Protein AF-A0A523ZE83-F1 (afdb_monomer)

Structure (mmCIF, N/CA/C/O backbone):
data_AF-A0A523ZE83-F1
#
_entry.id   AF-A0A523ZE83-F1
#
loop_
_atom_site.group_PDB
_atom_site.id
_atom_site.type_symbol
_atom_site.label_atom_id
_atom_site.label_alt_id
_atom_site.label_comp_id
_atom_site.label_asym_id
_atom_site.label_entity_id
_atom_site.label_seq_id
_atom_site.pdbx_PDB_ins_code
_atom_site.Cartn_x
_atom_site.Cartn_y
_atom_site.Cartn_z
_atom_site.occupancy
_atom_site.B_iso_or_equiv
_atom_site.auth_seq_id
_atom_site.auth_comp_id
_atom_site.auth_asym_id
_atom_site.auth_atom_id
_atom_site.pdbx_PDB_model_num
ATOM 1 N N . MET A 1 1 ? 5.784 10.814 -34.465 1.00 50.31 1 MET A N 1
ATOM 2 C CA . MET A 1 1 ? 5.918 9.415 -34.012 1.00 50.31 1 MET A CA 1
ATOM 3 C C . MET A 1 1 ? 5.441 9.376 -32.572 1.00 50.31 1 MET A C 1
ATOM 5 O O . MET A 1 1 ? 6.227 9.558 -31.656 1.00 50.31 1 MET A O 1
ATOM 9 N N . GLU A 1 2 ? 4.126 9.274 -32.383 1.00 54.47 2 GLU A N 1
ATOM 10 C CA . GLU A 1 2 ? 3.521 9.000 -31.076 1.00 54.47 2 GLU A CA 1
ATOM 11 C C . GLU A 1 2 ? 3.791 7.530 -30.747 1.00 54.47 2 GLU A C 1
ATOM 13 O O . GLU A 1 2 ? 2.994 6.632 -31.009 1.00 54.47 2 GLU A O 1
ATOM 18 N N . SER A 1 3 ? 5.000 7.255 -30.269 1.00 60.03 3 SER A N 1
ATOM 19 C CA . SER A 1 3 ? 5.391 5.942 -29.779 1.00 60.03 3 SER A CA 1
ATOM 20 C C . SER A 1 3 ? 4.717 5.711 -28.429 1.00 60.03 3 SER A C 1
ATOM 22 O O . SER A 1 3 ? 5.197 6.135 -27.382 1.00 60.03 3 SER A O 1
ATOM 24 N N . TYR A 1 4 ? 3.565 5.045 -28.485 1.00 58.19 4 TYR A N 1
ATOM 25 C CA . TYR A 1 4 ? 2.962 4.255 -27.418 1.00 58.19 4 TYR A CA 1
ATOM 26 C C . TYR A 1 4 ? 3.955 3.862 -26.321 1.00 58.19 4 TYR A C 1
ATOM 28 O O . TYR A 1 4 ? 4.811 3.007 -26.534 1.00 58.19 4 TYR A O 1
ATOM 36 N N . ARG A 1 5 ? 3.766 4.416 -25.125 1.00 49.22 5 ARG A N 1
ATOM 37 C CA . ARG A 1 5 ? 3.487 3.655 -23.900 1.00 49.22 5 ARG A CA 1
ATOM 38 C C . ARG A 1 5 ? 3.247 4.688 -22.806 1.00 49.22 5 ARG A C 1
ATOM 40 O O . ARG A 1 5 ? 4.129 4.969 -22.004 1.00 49.22 5 ARG A O 1
ATOM 47 N N . GLY A 1 6 ? 2.036 5.247 -22.760 1.00 43.31 6 GLY A N 1
ATOM 48 C CA . GLY A 1 6 ? 1.482 5.654 -21.472 1.00 43.31 6 GLY A CA 1
ATOM 49 C C . GLY A 1 6 ? 1.467 4.388 -20.627 1.00 43.31 6 GLY A C 1
ATOM 50 O O . GLY A 1 6 ? 0.571 3.557 -20.769 1.00 43.31 6 GLY 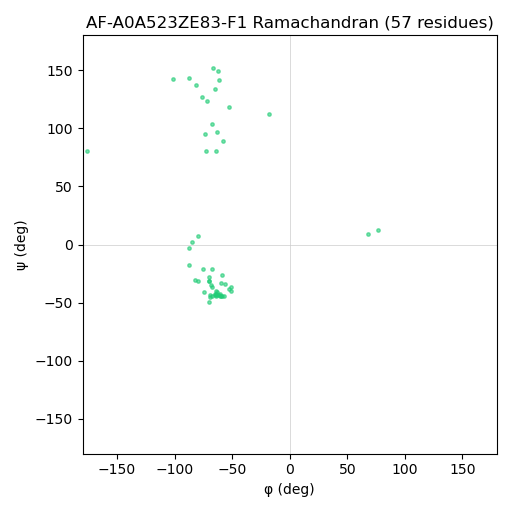A O 1
ATOM 51 N N . GLY A 1 7 ? 2.571 4.151 -19.918 1.00 50.38 7 GLY A N 1
ATOM 52 C CA . GLY A 1 7 ? 2.790 2.972 -19.110 1.00 50.38 7 GLY A CA 1
ATOM 53 C C . GLY A 1 7 ? 1.736 3.005 -18.036 1.00 50.38 7 GLY A C 1
ATOM 54 O O . GLY A 1 7 ? 1.895 3.711 -17.048 1.00 50.38 7 GLY A O 1
ATOM 55 N N . ARG A 1 8 ? 0.637 2.279 -18.261 1.00 54.22 8 ARG A N 1
ATOM 56 C CA . ARG A 1 8 ? -0.313 1.919 -17.218 1.00 54.22 8 ARG A CA 1
ATOM 57 C C . ARG A 1 8 ? 0.460 1.037 -16.260 1.00 54.22 8 ARG A C 1
ATOM 59 O O . ARG A 1 8 ? 0.427 -0.179 -16.383 1.00 54.22 8 ARG A O 1
ATOM 66 N N . MET A 1 9 ? 1.226 1.667 -15.392 1.00 66.62 9 MET A N 1
ATOM 67 C CA . MET A 1 9 ? 2.024 1.006 -14.390 1.00 66.62 9 MET A CA 1
ATOM 68 C C . MET A 1 9 ? 1.074 0.088 -13.627 1.00 66.62 9 MET A C 1
ATOM 70 O O . MET A 1 9 ? 0.026 0.520 -13.128 1.00 66.62 9 MET A O 1
ATOM 74 N N . ASP A 1 10 ? 1.346 -1.212 -13.673 1.00 77.50 10 ASP A N 1
ATOM 75 C CA . ASP A 1 10 ? 0.463 -2.175 -13.043 1.00 77.50 10 ASP A CA 1
ATOM 76 C C . ASP A 1 10 ? 0.429 -1.917 -11.540 1.00 77.50 10 ASP A C 1
ATOM 78 O O . ASP A 1 10 ? 1.411 -1.463 -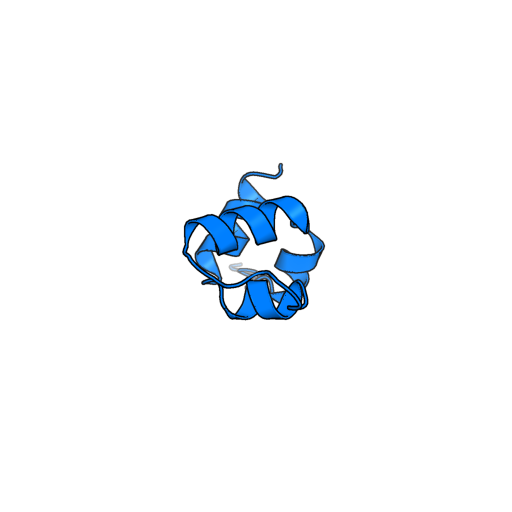10.950 1.00 77.50 10 ASP A O 1
ATOM 82 N N . ILE A 1 11 ? -0.712 -2.211 -10.906 1.00 75.88 11 ILE A N 1
ATOM 83 C CA . ILE A 1 11 ? -0.866 -2.067 -9.446 1.00 75.88 11 ILE A CA 1
ATOM 84 C C . ILE A 1 11 ? 0.289 -2.777 -8.741 1.00 75.88 11 ILE A C 1
ATOM 86 O O . ILE A 1 11 ? 0.812 -2.283 -7.747 1.00 75.88 11 ILE A O 1
ATOM 90 N N . GLU A 1 12 ? 0.719 -3.912 -9.288 1.00 75.69 12 GLU A N 1
ATOM 91 C CA . GLU A 1 12 ? 1.837 -4.692 -8.780 1.00 75.69 12 GLU A CA 1
ATOM 92 C C . GLU A 1 12 ? 3.180 -3.957 -8.882 1.00 75.69 12 GLU A C 1
ATOM 94 O O . GLU A 1 12 ? 3.929 -3.940 -7.908 1.00 75.69 12 GLU A O 1
ATOM 99 N N . GLU A 1 13 ? 3.457 -3.289 -10.004 1.00 78.69 13 GLU A N 1
ATOM 100 C CA . GLU A 1 13 ? 4.686 -2.514 -10.206 1.00 78.69 13 GLU A CA 1
ATOM 101 C C . GLU A 1 13 ? 4.712 -1.265 -9.315 1.00 78.69 13 GLU A C 1
ATOM 103 O O . GLU A 1 13 ? 5.709 -0.988 -8.646 1.00 78.69 13 GLU A O 1
ATOM 108 N N . LEU A 1 14 ? 3.585 -0.553 -9.226 1.00 78.94 14 LEU A N 1
ATOM 109 C CA . LEU A 1 14 ? 3.429 0.590 -8.326 1.00 78.94 14 LEU A CA 1
ATOM 110 C C . LEU A 1 14 ? 3.637 0.158 -6.870 1.00 78.94 14 LEU A C 1
ATOM 112 O O . LEU A 1 14 ? 4.399 0.774 -6.137 1.00 78.94 14 LEU A O 1
ATOM 116 N N . THR A 1 15 ? 3.055 -0.969 -6.461 1.00 78.44 15 THR A N 1
ATOM 117 C CA . THR A 1 15 ? 3.208 -1.529 -5.105 1.00 78.44 15 THR A 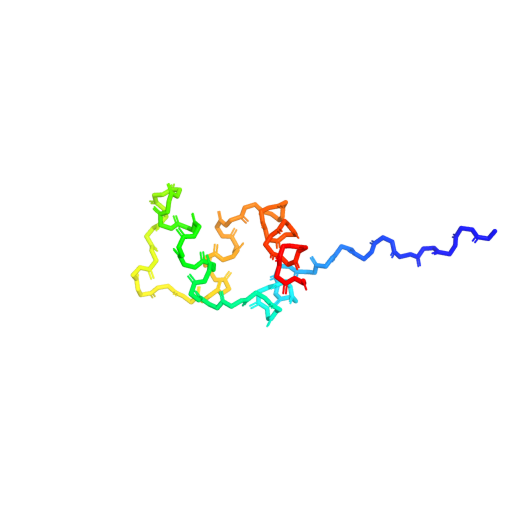CA 1
ATOM 118 C C . THR A 1 15 ? 4.623 -2.023 -4.800 1.00 78.44 15 THR A C 1
ATOM 120 O O . THR A 1 15 ? 4.989 -2.220 -3.637 1.00 78.44 15 THR A O 1
ATOM 123 N N . GLN A 1 16 ? 5.428 -2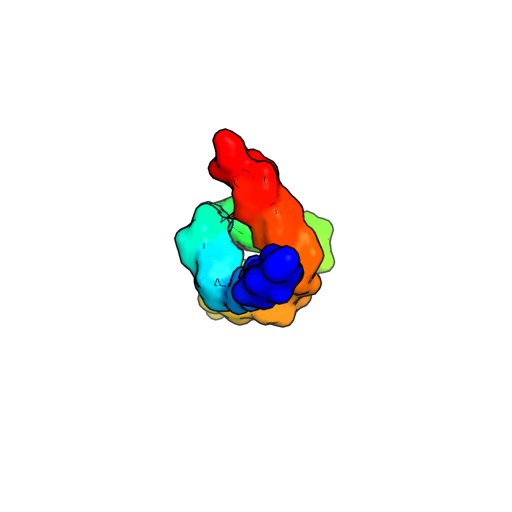.302 -5.823 1.00 80.44 16 GLN A N 1
ATOM 124 C CA . GLN A 1 16 ? 6.844 -2.602 -5.636 1.00 80.44 16 GLN A CA 1
ATOM 125 C C . GLN A 1 16 ? 7.682 -1.336 -5.450 1.00 80.44 16 GLN A C 1
ATOM 127 O O . GLN A 1 16 ? 8.652 -1.390 -4.701 1.00 80.44 16 GLN A O 1
ATOM 132 N N . LYS A 1 17 ? 7.294 -0.214 -6.070 1.00 80.38 17 LYS A N 1
ATOM 133 C CA . LYS A 1 17 ? 7.977 1.083 -5.925 1.00 80.38 17 LYS A CA 1
ATOM 134 C C . LYS A 1 17 ? 7.566 1.858 -4.670 1.00 80.38 17 LYS A C 1
ATOM 136 O O . LYS A 1 17 ? 8.377 2.607 -4.141 1.00 80.38 17 LYS A O 1
ATOM 141 N N . ILE A 1 18 ? 6.331 1.689 -4.199 1.00 80.06 18 ILE A N 1
ATOM 142 C CA . ILE A 1 18 ? 5.822 2.333 -2.978 1.00 80.06 18 ILE A CA 1
ATOM 143 C C . ILE A 1 18 ? 6.283 1.550 -1.749 1.00 80.06 18 ILE A C 1
ATOM 145 O O . ILE A 1 18 ? 6.172 0.321 -1.700 1.00 80.06 18 ILE A O 1
ATOM 149 N N . ASP A 1 19 ? 6.714 2.268 -0.713 1.00 81.88 19 ASP A N 1
ATOM 150 C CA . ASP A 1 19 ? 7.023 1.653 0.569 1.00 81.88 19 ASP A CA 1
ATOM 151 C C . ASP A 1 19 ? 5.761 1.059 1.219 1.00 81.88 19 ASP A C 1
ATOM 153 O O . ASP A 1 19 ? 4.700 1.691 1.302 1.00 81.88 19 ASP A O 1
ATOM 157 N N . ALA A 1 20 ? 5.867 -0.173 1.725 1.00 78.88 20 ALA A N 1
ATOM 158 C CA . ALA A 1 20 ? 4.735 -0.867 2.334 1.00 78.88 20 ALA A CA 1
ATOM 159 C C . ALA A 1 20 ? 4.143 -0.097 3.528 1.00 78.88 20 ALA A C 1
ATOM 161 O O . ALA A 1 20 ? 2.959 -0.264 3.827 1.00 78.88 20 ALA A O 1
ATOM 162 N N . LYS A 1 21 ? 4.938 0.740 4.206 1.00 81.50 21 LYS A N 1
ATOM 163 C CA . LYS A 1 21 ? 4.480 1.601 5.296 1.00 81.50 21 LYS A CA 1
ATOM 164 C C . LYS A 1 21 ? 3.584 2.725 4.775 1.00 81.50 21 LYS A C 1
ATOM 166 O O . LYS A 1 21 ? 2.462 2.849 5.258 1.00 81.50 21 LYS A O 1
ATOM 171 N N . GLN A 1 22 ? 4.010 3.451 3.737 1.00 82.44 22 GLN A N 1
ATOM 172 C CA . GLN A 1 22 ? 3.214 4.525 3.123 1.00 82.44 22 GLN A CA 1
ATOM 173 C C . GLN A 1 22 ? 1.900 4.000 2.539 1.00 82.44 22 GLN A C 1
ATOM 175 O O . GLN A 1 22 ? 0.839 4.579 2.768 1.00 82.44 22 GLN A O 1
ATOM 180 N N . LEU A 1 23 ? 1.957 2.856 1.853 1.00 83.12 23 LEU A N 1
ATOM 181 C CA . LEU A 1 23 ? 0.774 2.190 1.312 1.00 83.12 23 LEU A CA 1
ATOM 182 C C . LEU A 1 23 ? -0.232 1.834 2.422 1.00 83.12 23 LEU A C 1
ATOM 184 O O . LEU A 1 23 ? -1.435 2.062 2.287 1.00 83.12 23 LEU A O 1
ATOM 188 N N . LYS A 1 24 ? 0.262 1.288 3.542 1.00 83.19 24 LYS A N 1
ATOM 189 C CA . LYS A 1 24 ? -0.568 0.942 4.702 1.00 83.19 24 LYS A CA 1
ATOM 190 C C . LYS A 1 24 ? -1.135 2.174 5.401 1.00 83.19 24 LYS A C 1
ATOM 192 O O . LYS A 1 24 ? -2.265 2.118 5.878 1.00 83.19 24 LYS A O 1
ATOM 197 N N . GLU A 1 25 ? -0.384 3.265 5.485 1.00 85.88 25 GLU A N 1
ATOM 198 C CA . GLU A 1 25 ? -0.863 4.508 6.091 1.00 85.88 25 GLU A CA 1
ATOM 199 C C . GLU A 1 25 ? -1.977 5.156 5.265 1.00 85.88 25 GLU A C 1
ATOM 201 O O . GLU A 1 25 ? -3.005 5.516 5.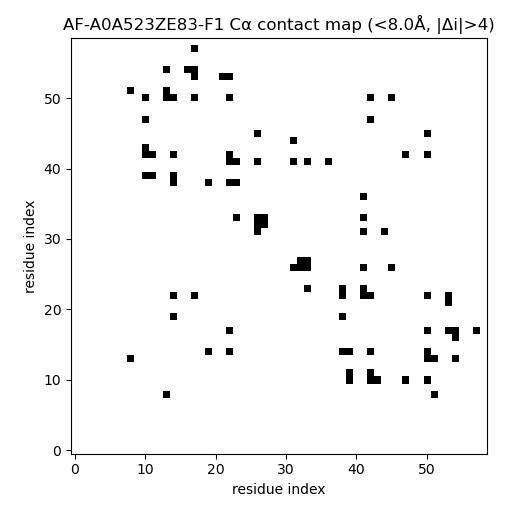837 1.00 85.88 25 GLU A O 1
ATOM 206 N N . GLU A 1 26 ? -1.840 5.230 3.937 1.00 83.44 26 GLU A N 1
ATOM 207 C CA . GLU A 1 26 ? -2.905 5.741 3.059 1.00 83.44 26 GLU A CA 1
ATOM 208 C C . GLU A 1 26 ? -4.157 4.864 3.101 1.00 83.44 26 GLU A C 1
ATOM 210 O O . GLU A 1 26 ? -5.279 5.360 3.217 1.00 83.44 26 GLU A O 1
ATOM 215 N N . ALA A 1 27 ? -3.977 3.545 3.082 1.00 84.31 27 ALA A N 1
ATOM 216 C CA . ALA A 1 27 ? -5.082 2.614 3.245 1.00 84.31 27 ALA A CA 1
ATOM 217 C C . ALA A 1 27 ? -5.783 2.793 4.601 1.00 84.31 27 ALA A C 1
ATOM 219 O O . ALA A 1 27 ? -7.008 2.883 4.657 1.00 84.31 27 ALA A O 1
ATOM 220 N N . LYS A 1 28 ? -5.021 2.942 5.690 1.00 83.75 28 LYS A N 1
ATOM 221 C CA . LYS A 1 28 ? -5.567 3.182 7.031 1.00 83.75 28 LYS A CA 1
ATOM 222 C C . LYS A 1 28 ? -6.302 4.523 7.126 1.00 83.75 28 LYS A C 1
ATOM 224 O O . LYS A 1 28 ? -7.372 4.566 7.725 1.00 83.75 28 LYS A O 1
ATOM 229 N N . LYS A 1 29 ? -5.784 5.591 6.505 1.00 84.75 29 LYS A N 1
ATOM 230 C CA . LYS A 1 29 ? -6.465 6.898 6.407 1.00 84.75 29 LYS A CA 1
ATOM 231 C C . LYS A 1 29 ? -7.808 6.805 5.686 1.00 84.75 29 LYS A C 1
ATOM 233 O O . LYS A 1 29 ? -8.739 7.518 6.037 1.00 84.75 29 LYS A O 1
ATOM 238 N N . ARG A 1 30 ? -7.919 5.899 4.714 1.00 76.69 30 ARG A N 1
ATOM 239 C CA . ARG A 1 30 ? -9.158 5.608 3.976 1.00 76.69 30 ARG A CA 1
ATOM 240 C C . ARG A 1 30 ? -10.076 4.605 4.681 1.00 76.69 30 ARG A C 1
ATOM 242 O O . ARG A 1 30 ? -11.114 4.254 4.132 1.00 76.69 30 ARG A O 1
ATOM 249 N N . GLY A 1 31 ? -9.711 4.131 5.874 1.00 77.69 31 GLY A N 1
ATOM 250 C CA . GLY A 1 31 ? -10.491 3.146 6.628 1.00 77.69 31 GLY A CA 1
ATOM 251 C C . GLY A 1 31 ? -10.360 1.708 6.116 1.00 77.69 31 GLY A C 1
ATOM 252 O O . GLY A 1 31 ? -11.119 0.836 6.535 1.00 77.69 31 GLY A O 1
ATOM 253 N N . ILE A 1 32 ? -9.392 1.430 5.240 1.00 78.56 32 ILE A N 1
ATOM 254 C CA . ILE A 1 32 ? -9.108 0.081 4.749 1.00 78.56 32 ILE A CA 1
ATOM 255 C C . ILE A 1 32 ? -8.367 -0.689 5.846 1.00 78.56 32 ILE A C 1
ATOM 257 O O . ILE A 1 32 ? -7.345 -0.237 6.374 1.00 78.56 32 ILE A O 1
ATOM 261 N N . LYS A 1 33 ? -8.873 -1.875 6.201 1.00 74.06 33 LYS A N 1
ATOM 262 C CA . LYS A 1 33 ? -8.231 -2.754 7.187 1.00 74.06 33 LYS A CA 1
ATOM 263 C C . LYS A 1 33 ? -6.915 -3.278 6.617 1.00 74.06 33 LYS A C 1
ATOM 265 O O . LYS A 1 33 ? -6.900 -4.192 5.807 1.00 74.06 33 LYS A O 1
ATOM 270 N N . THR A 1 34 ? -5.805 -2.711 7.081 1.00 76.62 34 THR A N 1
ATOM 271 C CA . THR A 1 34 ? -4.443 -3.136 6.713 1.00 76.62 34 THR A CA 1
ATOM 272 C C . THR A 1 34 ? -3.884 -4.250 7.601 1.00 76.62 34 THR A C 1
ATOM 274 O O . THR A 1 34 ? -2.777 -4.740 7.368 1.00 76.62 34 THR A O 1
ATOM 277 N N . ALA A 1 35 ? -4.642 -4.669 8.618 1.00 67.50 35 ALA A N 1
ATOM 278 C CA . ALA A 1 35 ? -4.293 -5.785 9.485 1.00 67.50 35 ALA A CA 1
ATOM 279 C C . ALA A 1 35 ? -4.440 -7.112 8.719 1.00 67.50 35 ALA A C 1
ATOM 281 O O . ALA A 1 35 ? -5.514 -7.421 8.212 1.00 67.50 35 ALA A O 1
ATOM 282 N N . CYS A 1 36 ? -3.358 -7.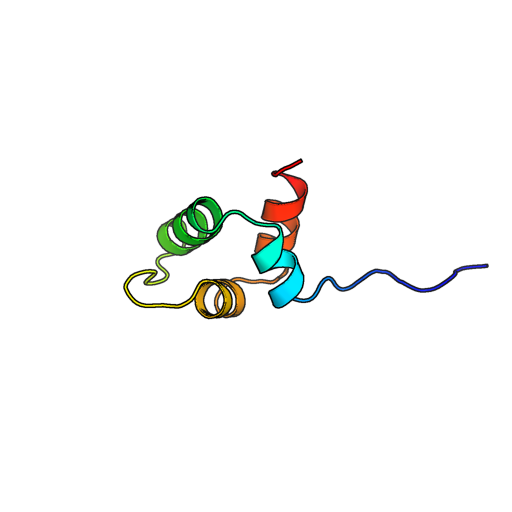893 8.654 1.00 67.12 36 CYS A N 1
ATOM 283 C CA . CYS A 1 36 ? -3.294 -9.227 8.035 1.00 67.12 36 CYS A CA 1
ATOM 284 C C . CYS A 1 36 ? -3.456 -9.301 6.497 1.00 67.12 36 CYS A C 1
ATOM 286 O O . CYS A 1 36 ? -3.522 -10.394 5.941 1.00 67.12 36 CYS A O 1
ATOM 288 N N . VAL A 1 37 ? -3.464 -8.171 5.782 1.00 74.88 37 VAL A N 1
ATOM 289 C CA . VAL A 1 37 ? -3.550 -8.144 4.308 1.00 74.88 37 VAL A CA 1
ATOM 290 C C . VAL A 1 37 ? -2.188 -7.895 3.653 1.00 74.88 37 VAL A C 1
ATOM 29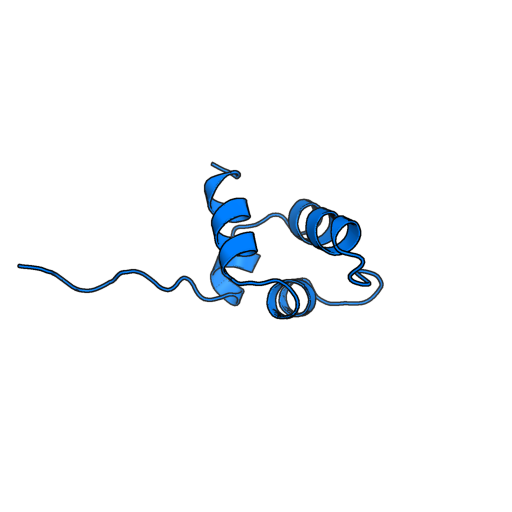2 O O . VAL A 1 37 ? -1.351 -7.133 4.148 1.00 74.88 37 VAL A O 1
ATOM 295 N N . LYS A 1 38 ? -1.946 -8.560 2.515 1.00 80.38 38 LYS A N 1
ATOM 296 C CA . LYS A 1 38 ? -0.719 -8.391 1.720 1.00 80.38 38 LYS A CA 1
ATOM 297 C C . LYS A 1 38 ? -0.676 -6.986 1.119 1.00 80.38 38 LYS A C 1
ATOM 299 O O . LYS A 1 38 ? -1.712 -6.422 0.784 1.00 80.38 38 LYS A O 1
ATOM 304 N N . LYS A 1 39 ? 0.528 -6.450 0.885 1.00 77.94 39 LYS A N 1
ATOM 305 C CA . LYS A 1 39 ? 0.700 -5.135 0.236 1.00 77.94 39 LYS A CA 1
ATOM 306 C C . LYS A 1 39 ? -0.051 -5.030 -1.100 1.00 77.94 39 LYS A C 1
ATOM 308 O O . LYS A 1 39 ? -0.671 -4.017 -1.372 1.00 77.94 39 LYS A O 1
ATOM 313 N N . ILE A 1 40 ? -0.064 -6.107 -1.888 1.00 80.38 40 ILE A N 1
ATOM 314 C CA . ILE A 1 40 ? -0.756 -6.162 -3.186 1.00 80.38 40 ILE A CA 1
ATOM 315 C C . ILE A 1 40 ? -2.274 -6.117 -2.996 1.00 80.38 40 ILE A C 1
ATOM 317 O O . ILE A 1 40 ? -2.972 -5.525 -3.805 1.00 80.38 40 ILE A O 1
ATOM 321 N N . ASP A 1 41 ? -2.785 -6.718 -1.923 1.00 82.94 41 ASP A N 1
ATOM 322 C CA . ASP A 1 41 ? -4.214 -6.714 -1.616 1.00 82.94 41 ASP A CA 1
ATOM 323 C C . ASP A 1 41 ? -4.680 -5.311 -1.214 1.00 82.94 41 ASP A C 1
ATOM 325 O O . ASP A 1 41 ? -5.635 -4.787 -1.776 1.00 82.94 41 ASP A O 1
ATOM 329 N N . ILE A 1 42 ? -3.903 -4.640 -0.354 1.00 84.00 42 ILE A N 1
ATOM 330 C CA . ILE A 1 42 ? -4.110 -3.227 -0.014 1.00 84.00 42 ILE A CA 1
ATOM 331 C C . ILE A 1 42 ? -4.076 -2.361 -1.277 1.00 84.00 42 ILE A C 1
ATOM 333 O O . ILE A 1 42 ? -4.926 -1.499 -1.463 1.00 84.00 42 ILE A O 1
ATOM 337 N N . ALA A 1 43 ? -3.113 -2.600 -2.164 1.00 81.31 43 ALA A N 1
ATOM 338 C CA . ALA A 1 43 ? -2.988 -1.842 -3.396 1.00 81.31 43 ALA A CA 1
ATOM 339 C C . ALA A 1 43 ? -4.109 -2.131 -4.403 1.00 81.31 43 ALA A C 1
ATOM 341 O O . ALA A 1 43 ? -4.513 -1.234 -5.126 1.00 81.31 43 ALA A O 1
ATOM 342 N N . LYS A 1 44 ? -4.654 -3.351 -4.431 1.00 82.25 44 LYS A N 1
ATOM 343 C CA . LYS A 1 44 ? -5.853 -3.684 -5.214 1.00 82.25 44 LYS A CA 1
ATOM 344 C C . LYS A 1 44 ? -7.116 -3.046 -4.640 1.00 82.25 44 LYS A C 1
ATOM 346 O O . LYS A 1 44 ? -8.019 -2.720 -5.401 1.00 82.25 44 LYS A O 1
ATOM 351 N N . GLN A 1 45 ? -7.179 -2.867 -3.320 1.00 82.06 45 GLN A N 1
ATOM 352 C CA . GLN A 1 45 ? -8.262 -2.138 -2.655 1.00 82.06 45 GLN A CA 1
ATOM 353 C C . GLN A 1 45 ? -8.138 -0.615 -2.823 1.00 82.06 45 GLN A C 1
ATOM 355 O O . GLN A 1 45 ? -9.127 0.104 -2.681 1.00 82.06 45 GLN A O 1
ATOM 360 N N . LEU A 1 46 ? -6.941 -0.109 -3.132 1.00 81.06 46 LEU A N 1
ATOM 361 C CA . LEU A 1 46 ? -6.706 1.299 -3.428 1.00 81.06 46 LEU A CA 1
ATOM 362 C C . LEU A 1 46 ? -6.923 1.601 -4.924 1.00 81.06 46 LEU A C 1
ATOM 364 O O . LEU A 1 46 ? -6.553 0.805 -5.787 1.00 81.06 46 LEU A O 1
ATOM 368 N N . PRO A 1 47 ? -7.476 2.777 -5.271 1.00 79.56 47 PRO A N 1
ATOM 369 C CA . PRO A 1 47 ? -7.532 3.220 -6.659 1.00 79.56 47 PRO A CA 1
ATOM 370 C C . PRO A 1 47 ? -6.120 3.367 -7.241 1.00 79.56 47 PRO A C 1
ATOM 372 O O . PRO A 1 47 ? -5.232 3.899 -6.569 1.00 79.56 47 PRO A O 1
ATOM 375 N N . LYS A 1 48 ? -5.931 2.988 -8.515 1.00 76.12 48 LYS A N 1
ATOM 376 C CA . LYS A 1 48 ? -4.654 3.170 -9.238 1.00 76.12 48 LYS A CA 1
ATOM 377 C C . LYS A 1 48 ? -4.121 4.602 -9.141 1.00 76.12 48 LYS A C 1
ATOM 379 O O . LYS A 1 48 ? -2.942 4.775 -8.870 1.00 76.12 48 LYS A O 1
ATOM 384 N N . GLU A 1 49 ? -4.996 5.602 -9.228 1.00 78.69 49 GLU A N 1
ATOM 385 C CA . GLU A 1 49 ? -4.632 7.022 -9.113 1.00 78.69 49 GLU A CA 1
ATOM 386 C C . GLU A 1 49 ? -3.897 7.356 -7.799 1.00 78.69 49 GLU A C 1
ATOM 388 O O . GLU A 1 49 ? -2.992 8.188 -7.762 1.00 78.69 49 GLU A O 1
ATOM 393 N N . VAL A 1 50 ? -4.243 6.669 -6.707 1.00 82.44 50 VAL A N 1
ATOM 394 C CA . VAL A 1 50 ? -3.617 6.863 -5.390 1.00 82.44 50 VAL A CA 1
ATOM 395 C C . VAL A 1 50 ? -2.230 6.249 -5.361 1.00 82.44 50 VAL A C 1
ATOM 397 O O . VAL A 1 50 ? -1.300 6.849 -4.831 1.00 82.44 50 VAL A O 1
ATOM 400 N N . LEU A 1 51 ? -2.084 5.065 -5.954 1.00 81.62 51 LEU A N 1
ATOM 401 C CA . LEU A 1 51 ? -0.793 4.403 -6.092 1.00 81.62 51 LEU A CA 1
ATOM 402 C C . LEU A 1 51 ? 0.141 5.217 -6.991 1.00 81.62 51 LEU A C 1
ATOM 404 O O . LEU A 1 51 ? 1.302 5.410 -6.648 1.00 81.62 51 LEU A O 1
ATOM 408 N N . GLU A 1 52 ? -0.368 5.755 -8.098 1.00 80.81 52 GLU A N 1
ATOM 409 C CA . GLU A 1 52 ? 0.393 6.634 -8.988 1.00 80.81 52 GLU A CA 1
ATOM 410 C C . GLU A 1 52 ? 0.814 7.927 -8.280 1.00 80.81 52 GLU A C 1
ATOM 412 O O . GLU A 1 52 ? 1.981 8.310 -8.361 1.00 80.81 52 GLU A O 1
ATOM 417 N N . ARG A 1 53 ? -0.076 8.558 -7.497 1.00 81.75 53 ARG A N 1
ATOM 418 C CA . ARG A 1 53 ? 0.295 9.707 -6.649 1.00 81.75 53 ARG A CA 1
ATOM 419 C C . ARG A 1 53 ? 1.358 9.354 -5.617 1.00 81.75 53 ARG A C 1
ATOM 421 O O . ARG A 1 53 ? 2.271 10.150 -5.421 1.00 81.75 53 ARG A O 1
ATOM 428 N N . LEU A 1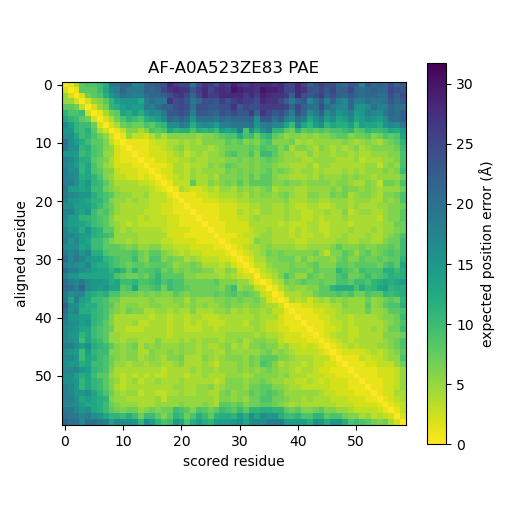 54 ? 1.252 8.195 -4.968 1.00 81.56 54 LEU A N 1
ATOM 429 C CA . LEU A 1 54 ? 2.228 7.738 -3.977 1.00 81.56 54 LEU A CA 1
ATOM 430 C C . LEU A 1 54 ? 3.602 7.496 -4.609 1.00 81.56 54 LEU A C 1
ATOM 432 O O . LEU A 1 54 ? 4.596 7.959 -4.064 1.00 81.56 54 LEU A O 1
ATOM 436 N N . VAL A 1 55 ? 3.665 6.852 -5.779 1.00 80.69 55 VAL A N 1
ATOM 437 C CA . VAL A 1 55 ? 4.923 6.684 -6.532 1.00 80.69 55 VAL A CA 1
ATOM 438 C C . VAL A 1 55 ? 5.486 8.028 -6.978 1.00 80.69 55 VAL A C 1
ATOM 440 O O . VAL A 1 55 ? 6.690 8.244 -6.890 1.00 80.69 55 VAL A O 1
ATOM 443 N N . SER A 1 56 ? 4.630 8.944 -7.433 1.00 80.56 56 SER A N 1
ATOM 444 C CA . SER A 1 56 ? 5.060 10.268 -7.882 1.00 80.56 56 SER A CA 1
ATOM 445 C C . SER A 1 56 ? 5.537 11.170 -6.740 1.00 80.56 56 SER A C 1
ATOM 447 O O . SER A 1 56 ? 6.343 12.057 -7.000 1.00 80.56 56 SER A O 1
ATOM 449 N N . GLN A 1 57 ? 5.043 10.981 -5.511 1.00 72.56 57 GLN A N 1
ATOM 450 C CA . GLN A 1 57 ? 5.511 11.698 -4.317 1.00 72.56 57 GLN A CA 1
ATOM 451 C C . GLN A 1 57 ? 6.698 11.029 -3.617 1.00 72.56 57 GLN A C 1
ATOM 453 O O . GLN A 1 57 ? 7.362 11.677 -2.818 1.00 72.56 57 GLN A O 1
ATOM 458 N N . ALA A 1 58 ? 6.962 9.750 -3.886 1.00 65.00 58 ALA A N 1
ATOM 459 C CA . ALA A 1 58 ? 8.102 9.022 -3.330 1.00 65.00 58 ALA A CA 1
ATOM 460 C C . ALA A 1 58 ? 9.436 9.314 -4.056 1.00 65.00 58 ALA A C 1
ATOM 462 O O . ALA A 1 58 ? 10.431 8.644 -3.780 1.00 65.00 58 ALA A O 1
ATOM 463 N N . LYS A 1 59 ? 9.455 10.278 -4.987 1.00 49.84 59 LYS A N 1
ATOM 464 C CA . LYS A 1 59 ? 10.642 10.764 -5.703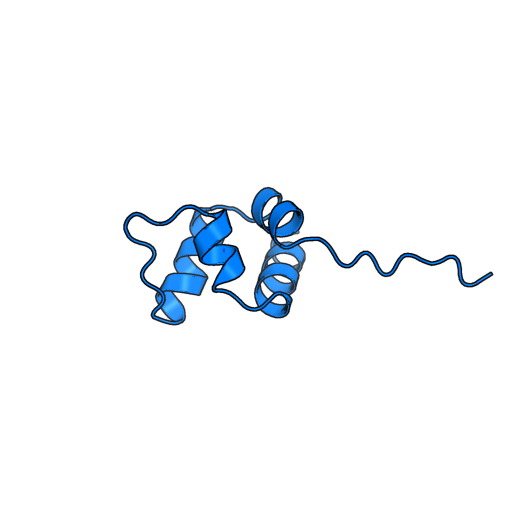 1.00 49.84 59 LYS A CA 1
ATOM 465 C C . LYS A 1 59 ? 11.139 12.064 -5.084 1.00 49.84 59 LYS A C 1
ATOM 467 O O . LYS A 1 59 ? 12.376 12.207 -4.995 1.00 49.84 59 LYS A O 1
#

pLDDT: mean 74.96, std 10.72, range [43.31, 85.88]

Solvent-accessible surface area (backbone atoms only — not comparable to full-atom values): 3734 Å² total; per-residue (Å²): 134,91,74,85,66,87,71,78,70,45,65,66,58,39,54,67,72,33,54,68,65,61,56,42,50,57,36,45,76,72,69,43,80,59,76,96,52,52,68,61,54,54,44,68,75,39,59,66,70,56,46,52,49,48,45,66,67,72,110

Secondary structure (DSSP, 8-state):
----------HHHHHHHS-HHHHHHHHHHTT---TT--HHHHHHHS-HHHHHHHHHH--

Radius of gyration: 12.41 Å; Cα contacts (8 Å, |Δi|>4): 48; chains: 1; bounding box: 21×21×44 Å

Sequence (59 aa):
MESYRGGRMDIEELTQKIDAKQLKEEAKKRGIKTACVKKIDIAKQLPKEVLERLVSQAK

Nearest PDB structures (foldseek):
  4reb-assembly1_H  TM=5.966E-01  e=5.700E-01  Homo sapiens
  4rea-assembly1_A  TM=6.062E-01  e=7.753E-01  Homo sapiens
  4rec-assembly1_A  TM=5.706E-01  e=1.055E+00  Homo sapiens
  4ry3-assembly1_A  TM=5.911E-01  e=2.075E+00  Homo sapiens
  4rea-assembly1_B  TM=5.750E-01  e=1.622E+00  Homo sapiens

Mean predicted aligned error: 7.91 Å

Foldseek 3Di:
DPDDDPPLQDLVNLLVQADLVVLLVVCVVVVHPPPPDDSSRSSVVDDSVVSVVRNVVSD